Protein AF-A0A9E0EH42-F1 (afdb_monomer)

Sequence (90 aa):
MIPAEPTRVAVLFGGDSPEREVSLSSGRALCSALEVAGFLVEPLEADSPRRMLEMAGRSDADVFFIALHGSWGEDGRIQAALGLMGKVYT

pLDDT: mean 94.17, std 8.29, range [51.81, 98.62]

Nearest PDB structures (foldseek):
  5nri-assembly1_A  TM=8.843E-01  e=1.387E-07  Burkholderia pseudomallei 1106a
  1iow-assembly1_A  TM=8.725E-01  e=1.694E-07  Escherichia coli
  5bph-assembly1_D  TM=9.008E-01  e=7.364E-07  Yersinia pestis
  4egj-assembly5_A  TM=8.201E-01  e=1.482E-07  Paraburkholderia xenovorans LB400
  5bpf-assembly1_A  TM=8.881E-01  e=8.416E-07  Yersinia pestis

Secondary structure (DSSP, 8-state):
-PPPPPPEEEEEEE-SSTTHHHHHHHHHHHHHHHHHTTPEEEEEEESSHHHHHHHHHH---SEEEE---STTTSSSHHHHHHHHTT--B-

Radius of gyration: 12.93 Å; Cα contacts (8 Å, |Δi|>4): 162; chains: 1; bounding box: 29×23×41 Å

Solvent-accessible surface area (backbone atoms only — not comparable to full-atom values): 4880 Å² total; per-residue (Å²): 133,82,78,78,77,66,58,33,38,27,38,36,18,21,43,74,34,99,37,20,68,59,6,44,54,50,30,52,52,48,48,56,51,40,44,75,73,62,37,42,68,42,84,44,75,26,66,35,71,68,56,40,51,57,50,57,72,71,53,86,51,68,33,36,40,66,31,37,33,52,71,48,45,74,73,49,52,50,59,51,51,34,53,75,71,70,47,49,69,89

Structure (mmCIF, N/CA/C/O backbone):
data_AF-A0A9E0EH42-F1
#
_entry.id   AF-A0A9E0EH42-F1
#
loop_
_atom_site.group_PDB
_atom_site.id
_atom_site.type_symbol
_atom_site.label_atom_id
_atom_site.label_alt_id
_atom_site.label_comp_id
_atom_site.label_asym_id
_atom_site.label_entity_id
_atom_site.label_seq_id
_atom_site.pdbx_PDB_ins_code
_atom_site.Cartn_x
_atom_site.Cartn_y
_atom_site.Cartn_z
_atom_site.occupancy
_atom_site.B_iso_or_equiv
_atom_site.auth_seq_id
_atom_site.auth_comp_id
_atom_site.auth_asym_id
_atom_site.auth_atom_id
_atom_site.pdbx_PDB_model_num
ATOM 1 N N . MET A 1 1 ? -18.756 -1.600 28.137 1.00 51.81 1 MET A N 1
ATOM 2 C CA . MET A 1 1 ? -18.639 -1.411 26.678 1.00 51.81 1 MET A CA 1
ATOM 3 C C . MET A 1 1 ? -17.189 -1.686 26.336 1.00 51.81 1 MET A C 1
ATOM 5 O O . MET A 1 1 ? -16.337 -0.996 26.877 1.00 51.81 1 MET A O 1
ATOM 9 N N . ILE A 1 2 ? -16.900 -2.756 25.596 1.00 57.03 2 ILE A N 1
ATOM 10 C CA . ILE A 1 2 ? -15.540 -3.007 25.097 1.00 57.03 2 ILE A CA 1
ATOM 11 C C . ILE A 1 2 ? -15.330 -1.982 23.970 1.00 57.03 2 ILE A C 1
ATOM 13 O O . ILE A 1 2 ? -16.221 -1.887 23.122 1.00 57.03 2 ILE A O 1
ATOM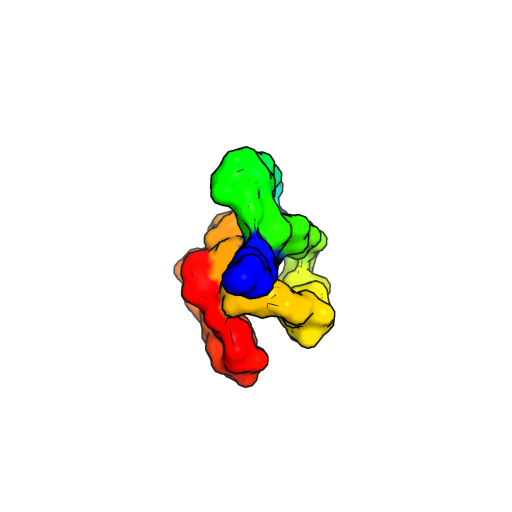 17 N N . PRO A 1 3 ? -14.271 -1.154 2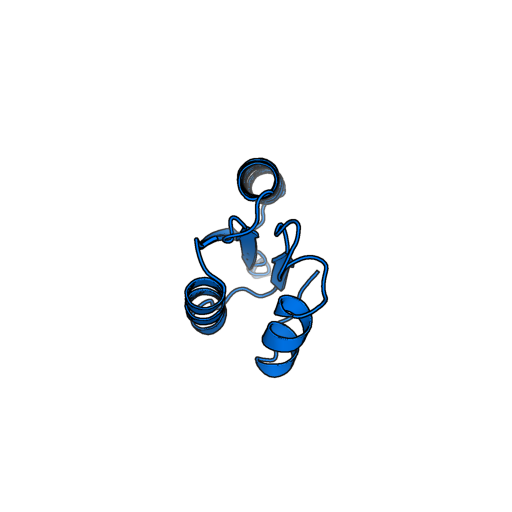3.983 1.00 58.44 3 PRO A N 1
ATOM 18 C CA . PRO A 1 3 ? -13.991 -0.275 22.852 1.00 58.44 3 PRO A CA 1
ATOM 19 C C . PRO A 1 3 ? -13.811 -1.134 21.597 1.00 58.44 3 PRO A C 1
ATOM 21 O O . PRO A 1 3 ? -13.196 -2.197 21.668 1.00 58.44 3 PRO A O 1
ATOM 24 N N . ALA A 1 4 ? -14.391 -0.704 20.474 1.00 76.06 4 ALA A N 1
ATOM 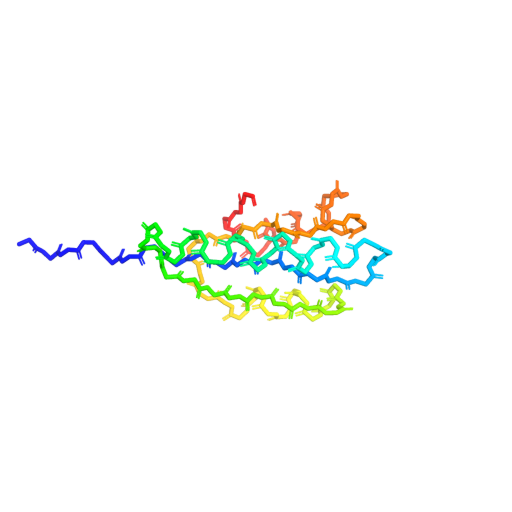25 C CA . ALA A 1 4 ? -14.153 -1.366 19.197 1.00 76.06 4 ALA A CA 1
ATOM 26 C C . ALA A 1 4 ? -12.641 -1.404 18.935 1.00 76.06 4 ALA A C 1
ATOM 28 O O . ALA A 1 4 ? -11.946 -0.428 19.233 1.00 76.06 4 ALA A O 1
ATOM 29 N N . GLU A 1 5 ? -12.135 -2.530 18.433 1.00 83.06 5 GLU A N 1
ATOM 30 C CA . GLU A 1 5 ? -10.722 -2.615 18.078 1.00 83.06 5 GLU A CA 1
ATOM 31 C C . GLU A 1 5 ? -10.398 -1.550 17.017 1.00 83.06 5 GLU A C 1
ATOM 33 O O . GLU A 1 5 ? -11.205 -1.326 16.108 1.00 83.06 5 GLU A O 1
ATOM 38 N N . PRO A 1 6 ? -9.263 -0.843 17.147 1.00 87.75 6 PRO A N 1
ATOM 39 C CA . PRO A 1 6 ? -8.880 0.174 16.180 1.00 87.75 6 PRO A CA 1
ATOM 40 C C . PRO A 1 6 ? -8.637 -0.467 14.811 1.00 87.75 6 PRO A C 1
ATOM 42 O O . PRO A 1 6 ? -7.942 -1.479 14.706 1.00 87.75 6 PRO A O 1
ATOM 45 N N . THR A 1 7 ? -9.197 0.142 13.765 1.00 95.38 7 THR A N 1
ATOM 46 C CA . THR A 1 7 ? -9.067 -0.335 12.384 1.00 95.38 7 THR A CA 1
ATOM 47 C C . THR A 1 7 ? -7.602 -0.369 11.950 1.00 95.38 7 THR A C 1
ATOM 49 O O . THR A 1 7 ? -6.862 0.604 12.139 1.00 95.38 7 THR A O 1
ATOM 52 N N . ARG A 1 8 ? -7.201 -1.489 11.345 1.00 97.81 8 ARG A N 1
ATOM 53 C CA . ARG A 1 8 ? -5.880 -1.722 10.764 1.00 97.81 8 ARG A CA 1
ATOM 54 C C . ARG A 1 8 ? -5.867 -1.326 9.296 1.00 97.81 8 ARG A C 1
ATOM 56 O O . ARG A 1 8 ? -6.600 -1.890 8.487 1.00 97.81 8 ARG A O 1
ATOM 63 N N . VAL A 1 9 ? -5.010 -0.374 8.953 1.00 98.50 9 VAL A N 1
ATOM 64 C CA . VAL A 1 9 ? -4.848 0.150 7.598 1.00 98.50 9 VAL A CA 1
ATOM 65 C C . VAL A 1 9 ? -3.471 -0.238 7.076 1.00 98.50 9 VAL A C 1
ATOM 67 O O . VAL A 1 9 ? -2.455 0.233 7.590 1.00 98.50 9 VAL A O 1
ATOM 70 N N . ALA A 1 10 ? -3.430 -1.070 6.039 1.00 98.62 10 ALA A N 1
ATOM 71 C CA . ALA A 1 10 ? -2.204 -1.334 5.299 1.00 98.62 10 ALA A CA 1
ATOM 72 C C . ALA A 1 10 ? -1.999 -0.248 4.241 1.00 98.62 10 ALA A C 1
ATOM 74 O O . ALA A 1 10 ? -2.892 -0.008 3.435 1.00 98.62 10 ALA A O 1
ATOM 75 N N . VAL A 1 11 ? -0.832 0.393 4.199 1.00 98.62 11 VAL A N 1
ATOM 76 C CA . VAL A 1 11 ? -0.508 1.402 3.176 1.00 98.62 11 VAL A CA 1
ATOM 77 C C . VAL A 1 11 ? 0.453 0.782 2.170 1.00 98.62 11 VAL A C 1
ATOM 79 O O . VAL A 1 11 ? 1.571 0.433 2.539 1.00 98.62 11 VAL A O 1
ATOM 82 N N . LEU A 1 12 ? 0.041 0.642 0.907 1.00 98.19 12 LEU A N 1
ATOM 83 C CA . LEU A 1 12 ? 0.872 0.078 -0.165 1.00 98.19 12 LEU A CA 1
ATOM 84 C C . LEU A 1 12 ? 1.612 1.198 -0.888 1.00 98.19 12 LEU A C 1
ATOM 86 O O . LEU A 1 12 ? 0.972 2.071 -1.472 1.00 98.19 12 LEU A O 1
ATOM 90 N N . PHE A 1 13 ? 2.943 1.166 -0.890 1.00 98.00 13 PHE A N 1
ATOM 91 C CA . PHE A 1 13 ? 3.750 2.210 -1.527 1.00 98.00 13 PHE A CA 1
ATOM 92 C C . PHE A 1 13 ? 5.124 1.708 -2.007 1.00 98.00 13 PHE A C 1
ATOM 94 O O . PHE A 1 13 ? 5.534 0.576 -1.742 1.00 98.00 13 PHE A O 1
ATOM 101 N N . GLY A 1 14 ? 5.838 2.551 -2.754 1.00 96.62 14 GLY A N 1
ATOM 102 C CA . GLY A 1 14 ? 7.086 2.222 -3.437 1.00 96.62 14 GLY A CA 1
ATOM 103 C C . GLY A 1 14 ? 6.852 1.841 -4.902 1.00 96.62 14 GLY A C 1
ATOM 104 O O . GLY A 1 14 ? 6.479 2.682 -5.711 1.00 96.62 14 GLY A O 1
ATOM 105 N N . GLY A 1 15 ? 7.112 0.582 -5.251 1.00 93.25 15 GLY A N 1
ATOM 106 C CA . GLY A 1 15 ? 7.043 0.061 -6.619 1.00 93.25 15 GLY A CA 1
ATOM 107 C C . GLY A 1 15 ? 8.349 0.188 -7.414 1.00 93.25 15 GLY A C 1
ATOM 108 O O . GLY A 1 15 ? 9.372 0.640 -6.899 1.00 93.25 15 GLY A O 1
ATOM 109 N N . ASP A 1 16 ? 8.304 -0.244 -8.672 1.00 93.31 16 ASP A N 1
ATOM 110 C CA . ASP A 1 16 ? 9.405 -0.246 -9.648 1.00 93.31 16 ASP A CA 1
ATOM 111 C C . ASP A 1 16 ? 9.208 0.778 -10.782 1.00 93.31 16 ASP A C 1
ATOM 113 O O . ASP A 1 16 ? 9.934 0.765 -11.778 1.00 93.31 16 ASP A O 1
ATOM 117 N N . SER A 1 17 ? 8.228 1.675 -10.646 1.00 92.38 17 SER A N 1
ATOM 118 C CA . SER A 1 17 ? 7.949 2.718 -11.633 1.00 92.38 17 SER A CA 1
ATOM 119 C C . SER A 1 17 ? 8.955 3.881 -11.535 1.00 92.38 17 SER A C 1
ATOM 121 O O . SER A 1 17 ? 9.567 4.097 -10.483 1.00 92.38 17 SER A O 1
ATOM 123 N N . PRO A 1 18 ? 9.098 4.704 -12.595 1.00 94.81 18 PRO A N 1
ATOM 124 C CA . PRO A 1 18 ? 9.851 5.963 -12.527 1.00 94.81 18 PRO A CA 1
ATOM 125 C C . PRO A 1 18 ? 9.342 6.944 -11.457 1.00 94.81 18 PRO A C 1
ATOM 127 O O . PRO A 1 18 ? 10.055 7.872 -11.085 1.00 94.81 18 PRO A O 1
ATOM 130 N N . GLU A 1 19 ? 8.124 6.738 -10.952 1.00 94.81 19 GLU A N 1
ATOM 131 C CA . GLU A 1 19 ? 7.465 7.571 -9.944 1.00 94.81 19 GLU A CA 1
ATOM 132 C C . GLU A 1 19 ? 7.646 7.031 -8.516 1.00 94.81 19 GLU A C 1
ATOM 134 O O . GLU A 1 19 ? 7.020 7.526 -7.576 1.00 94.81 19 GLU A O 1
ATOM 139 N N . ARG A 1 20 ? 8.534 6.043 -8.320 1.00 95.31 20 ARG A N 1
ATOM 140 C CA . ARG A 1 20 ? 8.818 5.425 -7.016 1.00 95.31 20 ARG A CA 1
ATOM 141 C C . ARG A 1 20 ? 9.030 6.449 -5.903 1.00 95.31 20 ARG A C 1
ATOM 143 O O . ARG A 1 20 ? 8.458 6.293 -4.831 1.00 95.31 20 ARG A O 1
ATOM 150 N N . GLU A 1 21 ? 9.822 7.495 -6.133 1.00 97.25 21 GLU A N 1
ATOM 151 C CA . GLU A 1 21 ? 10.098 8.511 -5.103 1.00 97.25 21 GLU A CA 1
ATOM 152 C C . GLU A 1 21 ? 8.839 9.277 -4.675 1.00 97.25 21 GLU A C 1
ATOM 154 O O . GLU A 1 21 ? 8.670 9.588 -3.495 1.00 97.25 21 GLU A O 1
ATOM 159 N N . VAL A 1 22 ? 7.913 9.516 -5.609 1.00 96.56 22 VAL A N 1
ATOM 160 C CA . VAL A 1 22 ? 6.616 10.134 -5.308 1.00 96.56 22 VAL A CA 1
ATOM 161 C C . VAL A 1 22 ? 5.785 9.193 -4.436 1.00 96.56 22 VAL A C 1
ATOM 163 O O . VAL A 1 22 ? 5.263 9.627 -3.413 1.00 96.56 22 VAL A O 1
ATOM 166 N N . SER A 1 23 ? 5.749 7.898 -4.766 1.00 97.06 23 SER A N 1
ATOM 167 C CA . SER A 1 23 ? 5.088 6.868 -3.949 1.00 97.06 23 SER A CA 1
ATOM 168 C C . SER A 1 23 ? 5.703 6.695 -2.565 1.00 97.06 23 SER A C 1
ATOM 170 O O . SER A 1 23 ? 4.979 6.587 -1.577 1.00 97.06 23 SER A O 1
ATOM 172 N N . LEU A 1 24 ? 7.030 6.736 -2.445 1.00 98.06 24 LEU A N 1
ATOM 173 C CA . LEU A 1 24 ? 7.702 6.710 -1.147 1.00 98.06 24 LEU A CA 1
ATOM 174 C C . LEU A 1 24 ? 7.334 7.929 -0.300 1.00 98.06 24 LEU A C 1
ATOM 176 O O . LEU A 1 24 ? 7.072 7.790 0.895 1.00 98.06 24 LEU A O 1
ATOM 180 N N . SER A 1 25 ? 7.305 9.115 -0.907 1.00 98.31 25 SER A N 1
ATOM 181 C CA . SER A 1 25 ? 6.945 10.348 -0.212 1.00 98.31 25 SER A CA 1
ATOM 182 C C . SER A 1 25 ? 5.486 10.336 0.255 1.00 98.31 25 SER A C 1
ATOM 184 O O . SER A 1 25 ? 5.226 10.548 1.444 1.00 98.31 25 SER A O 1
ATOM 186 N N . SER A 1 26 ? 4.540 10.027 -0.639 1.00 97.56 26 SER A N 1
ATOM 187 C CA . SER A 1 26 ? 3.108 10.014 -0.322 1.00 97.56 26 SER A CA 1
ATOM 188 C C . SER A 1 26 ? 2.742 8.892 0.649 1.00 97.56 26 SER A C 1
ATOM 190 O O . SER A 1 26 ? 2.024 9.140 1.617 1.00 97.56 26 SER A O 1
ATOM 192 N N . GLY A 1 27 ? 3.299 7.691 0.472 1.00 98.12 27 GLY A N 1
ATOM 193 C CA . GLY A 1 27 ? 3.081 6.556 1.366 1.00 98.12 27 GLY A CA 1
ATOM 194 C C . GLY A 1 27 ? 3.538 6.830 2.798 1.00 98.12 27 GLY A C 1
ATOM 195 O O . GLY A 1 27 ? 2.787 6.579 3.741 1.00 98.12 27 GLY A O 1
ATOM 196 N N . ARG A 1 28 ? 4.728 7.422 2.988 1.00 98.56 28 ARG A N 1
ATOM 197 C CA . ARG A 1 28 ? 5.214 7.804 4.328 1.00 98.56 28 ARG A CA 1
ATOM 198 C C . ARG A 1 28 ? 4.333 8.879 4.965 1.00 98.56 28 ARG A C 1
ATOM 200 O O . ARG A 1 28 ? 3.999 8.762 6.142 1.00 98.56 28 ARG A O 1
ATOM 207 N N . ALA A 1 29 ? 3.930 9.892 4.195 1.00 98.56 29 ALA A N 1
ATOM 208 C CA . ALA A 1 29 ? 3.042 10.946 4.683 1.00 98.56 29 ALA A CA 1
ATOM 209 C C . ALA A 1 29 ? 1.671 10.392 5.111 1.00 98.56 29 ALA A C 1
ATOM 211 O O . ALA A 1 29 ? 1.160 10.768 6.167 1.00 98.56 29 ALA A O 1
ATOM 212 N N . LEU A 1 30 ? 1.109 9.459 4.335 1.00 98.25 30 LEU A N 1
ATOM 213 C CA . LEU A 1 30 ? -0.135 8.765 4.668 1.00 98.25 30 LEU A CA 1
ATOM 214 C C . LEU A 1 30 ? -0.002 7.924 5.935 1.00 98.25 30 LEU A C 1
ATOM 216 O O . LEU A 1 30 ? -0.878 8.014 6.792 1.00 98.25 30 LEU A O 1
ATOM 220 N N . CYS A 1 31 ? 1.091 7.168 6.092 1.00 98.62 31 CYS A N 1
ATOM 221 C CA . CYS A 1 31 ? 1.328 6.391 7.311 1.00 98.62 31 CYS A CA 1
ATOM 222 C C . CYS A 1 31 ? 1.272 7.288 8.553 1.00 98.62 31 CYS A C 1
ATOM 224 O O . CYS A 1 31 ? 0.480 7.038 9.457 1.00 98.62 31 CYS A O 1
ATOM 226 N N . SER A 1 32 ? 2.035 8.386 8.559 1.00 98.44 32 SER A N 1
ATOM 227 C CA . SER A 1 32 ? 2.048 9.318 9.690 1.00 98.44 32 SER A CA 1
ATOM 228 C C . SER A 1 32 ? 0.686 9.973 9.936 1.00 98.44 32 SER A C 1
ATOM 230 O O . SER A 1 32 ? 0.275 10.126 11.084 1.00 98.44 32 SER A O 1
ATOM 232 N N . ALA A 1 33 ? -0.041 10.352 8.881 1.00 98.44 33 ALA A N 1
ATOM 233 C CA . ALA A 1 33 ? -1.364 10.956 9.024 1.00 98.44 33 ALA A CA 1
ATOM 234 C C . ALA A 1 33 ? -2.394 9.976 9.615 1.00 98.44 33 ALA A C 1
ATOM 236 O O . ALA A 1 33 ? -3.191 10.365 10.469 1.00 98.44 33 ALA A O 1
ATOM 237 N N . LEU A 1 34 ? -2.361 8.709 9.192 1.00 97.81 34 LEU A N 1
ATOM 238 C CA . LEU A 1 34 ? -3.243 7.655 9.693 1.00 97.81 34 LEU A CA 1
ATOM 239 C C . LEU A 1 34 ? -2.930 7.291 11.152 1.00 97.81 34 LEU A C 1
ATOM 241 O O . LEU A 1 34 ? -3.853 7.147 11.952 1.00 97.81 34 LEU A O 1
ATOM 245 N N . GLU A 1 35 ? -1.649 7.221 11.524 1.00 97.62 35 GLU A N 1
ATOM 246 C CA . GLU A 1 35 ? -1.230 7.021 12.918 1.00 97.62 35 GLU A CA 1
ATOM 247 C C . GLU A 1 35 ? -1.745 8.153 13.820 1.00 97.62 35 GLU A C 1
ATOM 249 O O . GLU A 1 35 ? -2.336 7.896 14.869 1.00 97.62 35 GLU A O 1
ATOM 254 N N . VAL A 1 36 ? -1.595 9.414 13.392 1.00 97.94 36 VAL A N 1
ATOM 255 C CA . VAL A 1 36 ? -2.109 10.589 14.125 1.00 97.94 36 VAL A CA 1
ATOM 256 C C . VAL A 1 36 ? -3.636 10.567 14.238 1.00 97.94 36 VAL A C 1
ATOM 258 O O . VAL A 1 36 ? -4.184 10.994 15.254 1.00 97.94 36 VAL A O 1
ATOM 261 N N . ALA A 1 37 ? -4.329 10.047 13.224 1.00 96.44 37 ALA A N 1
ATOM 262 C CA . ALA A 1 37 ? -5.778 9.875 13.237 1.00 96.44 37 ALA A CA 1
ATOM 263 C C . ALA A 1 37 ? -6.258 8.700 14.118 1.00 96.44 37 ALA A C 1
ATOM 265 O O . ALA A 1 37 ? -7.463 8.544 14.309 1.00 96.44 37 ALA A O 1
ATOM 266 N N . GLY A 1 38 ? -5.343 7.905 14.688 1.00 96.19 38 GLY A N 1
ATOM 267 C CA . GLY A 1 38 ? -5.653 6.826 15.630 1.00 96.19 38 GLY A CA 1
ATOM 268 C C . GLY A 1 38 ? -5.868 5.449 14.996 1.00 96.19 38 GLY A C 1
ATOM 269 O O . GLY A 1 38 ? -6.377 4.551 15.668 1.00 96.19 38 GLY A O 1
ATOM 270 N N . PHE A 1 39 ? -5.492 5.266 13.728 1.00 97.31 39 PHE A N 1
ATOM 271 C CA . PHE A 1 39 ? -5.506 3.956 13.074 1.00 97.31 39 PHE A CA 1
ATOM 272 C C . PHE A 1 39 ? -4.281 3.121 13.464 1.00 97.31 39 PHE A C 1
ATOM 274 O O . PHE A 1 39 ? -3.212 3.654 13.764 1.00 97.31 39 PHE A O 1
ATOM 281 N N . LEU A 1 40 ? -4.415 1.793 13.406 1.00 97.75 40 LEU A N 1
ATOM 282 C CA . LEU A 1 40 ? -3.259 0.900 13.417 1.00 97.75 40 LEU A CA 1
ATOM 283 C C . LEU A 1 40 ? -2.701 0.824 11.997 1.00 97.75 40 LEU A C 1
ATOM 285 O O . LEU A 1 40 ? -3.386 0.352 11.096 1.00 97.75 40 LEU A O 1
ATOM 289 N N . VAL A 1 41 ? -1.474 1.286 11.780 1.00 98.38 41 VAL A N 1
ATOM 290 C CA . VAL A 1 41 ? -0.907 1.386 10.431 1.00 98.38 41 VAL A CA 1
ATOM 291 C C . VAL A 1 41 ? 0.097 0.269 10.172 1.00 98.38 41 VAL A C 1
ATOM 293 O O . VAL A 1 41 ? 1.007 0.036 10.966 1.00 98.38 41 VAL A O 1
ATOM 296 N N . GLU A 1 42 ? -0.056 -0.405 9.035 1.00 98.50 42 GLU A N 1
ATOM 297 C CA . GLU A 1 42 ? 0.896 -1.384 8.514 1.00 98.50 42 GLU A CA 1
ATOM 298 C C . GLU A 1 42 ? 1.533 -0.846 7.217 1.00 98.50 42 GLU A C 1
ATOM 300 O O . GLU A 1 42 ? 0.903 -0.858 6.157 1.00 98.50 42 GLU A O 1
ATOM 305 N N . PRO A 1 43 ? 2.780 -0.347 7.253 1.00 98.44 43 PRO A N 1
ATOM 306 C CA . PRO A 1 43 ? 3.453 0.123 6.050 1.00 98.44 43 PRO A CA 1
ATOM 307 C C . PRO A 1 43 ? 3.906 -1.060 5.183 1.00 98.44 43 PRO A C 1
ATOM 309 O O . PRO A 1 43 ? 4.785 -1.832 5.568 1.00 98.44 43 PRO A O 1
ATOM 312 N N . LEU A 1 44 ? 3.355 -1.167 3.974 1.00 98.25 44 LEU A N 1
ATOM 313 C CA . LEU A 1 44 ? 3.731 -2.157 2.969 1.00 98.25 44 LEU A CA 1
ATOM 314 C C . LEU A 1 44 ? 4.557 -1.499 1.853 1.00 98.25 44 LEU A C 1
ATOM 316 O O . LEU A 1 44 ? 4.065 -1.216 0.760 1.00 98.25 44 LEU A O 1
ATOM 320 N N . GLU A 1 45 ? 5.838 -1.256 2.140 1.00 97.75 45 GLU A N 1
ATOM 321 C CA . GLU A 1 45 ? 6.806 -0.772 1.148 1.00 97.75 45 GLU A CA 1
ATOM 322 C C . GLU A 1 45 ? 7.350 -1.942 0.315 1.00 97.75 45 GLU A C 1
ATOM 324 O O . GLU A 1 45 ? 7.974 -2.863 0.851 1.00 97.75 45 GLU A O 1
ATOM 329 N N . ALA A 1 46 ? 7.177 -1.893 -1.006 1.00 95.19 46 ALA A N 1
ATOM 330 C CA . ALA A 1 46 ? 7.758 -2.880 -1.913 1.00 95.19 46 ALA A CA 1
ATOM 331 C C . ALA A 1 46 ? 8.530 -2.224 -3.064 1.00 95.19 46 ALA A C 1
ATOM 333 O O . ALA A 1 46 ? 8.374 -1.046 -3.375 1.00 95.19 46 ALA A O 1
ATOM 334 N N . ASP A 1 47 ? 9.391 -3.003 -3.704 1.00 93.56 47 ASP A N 1
ATOM 335 C CA . ASP A 1 47 ? 10.214 -2.637 -4.863 1.00 93.56 47 ASP A CA 1
ATOM 336 C C . ASP A 1 47 ? 9.789 -3.369 -6.138 1.00 93.56 47 ASP A C 1
ATOM 338 O O . ASP A 1 47 ? 10.394 -3.185 -7.185 1.00 93.56 47 ASP A O 1
ATOM 342 N N . SER A 1 48 ? 8.770 -4.225 -6.052 1.00 93.12 48 SER A N 1
ATOM 343 C CA . SER A 1 48 ? 8.261 -4.992 -7.180 1.00 93.12 48 SER A CA 1
ATOM 344 C C . SER A 1 48 ? 6.805 -5.419 -6.958 1.00 93.12 48 SER A C 1
ATOM 346 O O . SER A 1 48 ? 6.386 -5.627 -5.811 1.00 93.12 48 SER A O 1
ATOM 348 N N . PRO A 1 49 ? 6.035 -5.642 -8.037 1.00 90.38 49 PRO A N 1
ATOM 349 C CA . PRO A 1 49 ? 4.644 -6.092 -7.954 1.00 90.38 49 PRO A CA 1
ATOM 350 C C . PRO A 1 49 ? 4.498 -7.425 -7.225 1.00 90.38 49 PRO A C 1
ATOM 352 O O . PRO A 1 49 ? 3.611 -7.599 -6.397 1.00 90.38 49 PRO A O 1
ATOM 355 N N . ARG A 1 50 ? 5.407 -8.371 -7.489 1.00 93.75 50 ARG A N 1
ATOM 356 C CA . ARG A 1 50 ? 5.384 -9.685 -6.841 1.00 93.75 50 ARG A CA 1
ATOM 357 C C . ARG A 1 50 ? 5.525 -9.558 -5.325 1.00 93.75 50 ARG A C 1
ATOM 359 O O . ARG A 1 50 ? 4.737 -10.147 -4.593 1.00 93.75 50 ARG A O 1
ATOM 366 N N . ARG A 1 51 ? 6.508 -8.780 -4.863 1.00 95.62 51 ARG A N 1
ATOM 367 C CA . ARG A 1 51 ? 6.732 -8.553 -3.432 1.00 95.62 51 ARG A CA 1
ATOM 368 C C . ARG A 1 51 ? 5.538 -7.851 -2.790 1.00 95.62 51 ARG A C 1
ATOM 370 O O . ARG A 1 51 ? 5.136 -8.242 -1.700 1.00 95.62 51 ARG A O 1
ATOM 377 N N . MET A 1 52 ? 4.940 -6.886 -3.490 1.00 95.50 52 MET A N 1
ATOM 378 C CA . MET A 1 52 ? 3.733 -6.202 -3.027 1.00 95.50 52 MET A CA 1
ATOM 379 C C . MET A 1 52 ? 2.578 -7.183 -2.791 1.00 95.50 52 MET A C 1
ATOM 381 O O . MET A 1 52 ? 1.968 -7.175 -1.726 1.00 95.50 52 MET A O 1
ATOM 385 N N . LEU A 1 53 ? 2.317 -8.078 -3.748 1.00 95.75 53 LEU A N 1
ATOM 386 C CA . LEU A 1 53 ? 1.262 -9.088 -3.624 1.00 95.75 53 LEU A CA 1
ATOM 387 C C . LEU A 1 53 ? 1.540 -10.100 -2.509 1.00 95.75 53 LEU A C 1
ATOM 389 O O . LEU A 1 53 ? 0.622 -10.488 -1.791 1.00 95.75 53 LEU A O 1
ATOM 393 N N . GLU A 1 54 ? 2.795 -10.516 -2.334 1.00 97.56 54 GLU A N 1
ATOM 394 C CA . GLU A 1 54 ? 3.179 -11.409 -1.235 1.00 97.56 54 GLU A CA 1
ATOM 395 C C . GLU A 1 54 ? 2.973 -10.759 0.139 1.00 97.56 54 GLU A C 1
ATOM 397 O O . GLU A 1 54 ? 2.522 -11.426 1.070 1.00 97.56 54 GLU A O 1
ATOM 402 N N . MET A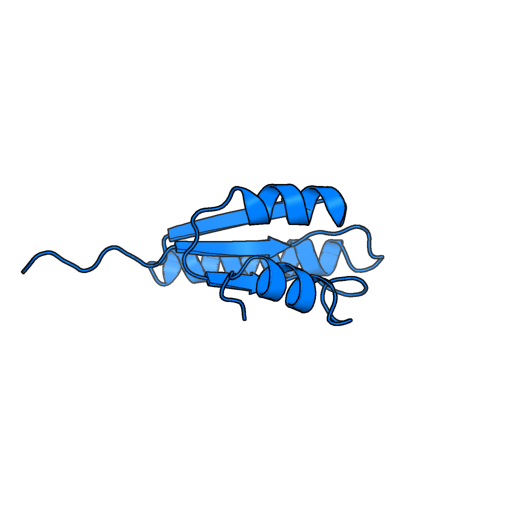 1 55 ? 3.288 -9.469 0.271 1.00 97.81 55 MET A N 1
ATOM 403 C CA . MET A 1 55 ? 3.061 -8.704 1.497 1.00 97.81 55 MET A CA 1
ATOM 404 C C . MET A 1 55 ? 1.564 -8.511 1.759 1.00 97.81 55 MET A C 1
ATOM 406 O O . MET A 1 55 ? 1.087 -8.855 2.838 1.00 97.81 55 MET A O 1
ATOM 410 N N . ALA A 1 56 ? 0.802 -8.068 0.754 1.00 97.19 56 ALA A N 1
ATOM 411 C CA . ALA A 1 56 ? -0.639 -7.863 0.883 1.00 97.19 56 ALA A CA 1
ATOM 412 C C . ALA A 1 56 ? -1.403 -9.161 1.200 1.00 97.19 56 ALA A C 1
ATOM 414 O O . ALA A 1 56 ? -2.337 -9.159 2.000 1.00 97.19 56 ALA A O 1
ATOM 415 N N . GLY A 1 57 ? -0.975 -10.290 0.629 1.00 97.44 57 GLY A N 1
ATOM 416 C CA . GLY A 1 57 ? -1.568 -11.599 0.904 1.00 97.44 57 GLY A CA 1
ATOM 417 C C . GLY A 1 57 ? -1.324 -12.116 2.327 1.00 97.44 57 GLY A C 1
ATOM 418 O O . GLY A 1 57 ? -2.102 -12.937 2.806 1.00 97.44 57 GLY A O 1
ATOM 419 N N . ARG A 1 58 ? -0.267 -11.647 3.005 1.00 97.69 58 ARG A N 1
ATOM 420 C CA . ARG A 1 58 ? 0.068 -12.013 4.396 1.00 97.69 58 ARG A CA 1
ATOM 421 C C . ARG A 1 58 ? -0.480 -11.039 5.438 1.00 97.69 58 ARG A C 1
ATOM 423 O O . ARG A 1 58 ? -0.462 -11.373 6.615 1.00 97.69 58 ARG A O 1
ATOM 430 N N . SER A 1 59 ? -0.904 -9.851 5.016 1.00 97.81 59 SER A N 1
ATOM 431 C CA . SER A 1 59 ? -1.429 -8.820 5.908 1.00 97.81 59 SER A CA 1
ATOM 432 C C . SER A 1 59 ? -2.865 -9.140 6.327 1.00 97.81 59 SER A C 1
ATOM 434 O O . SER A 1 59 ? -3.719 -9.459 5.492 1.00 97.81 59 SER A O 1
ATOM 436 N N . ASP A 1 60 ? -3.131 -8.996 7.623 1.00 96.00 60 ASP A N 1
ATOM 437 C CA . ASP A 1 60 ? -4.461 -9.088 8.234 1.00 96.00 60 ASP A CA 1
ATOM 438 C C . ASP A 1 60 ? -5.108 -7.698 8.406 1.00 96.00 60 ASP A C 1
ATOM 440 O O . ASP A 1 60 ? -5.954 -7.506 9.277 1.00 96.00 60 ASP A O 1
ATOM 444 N N . ALA A 1 61 ? -4.690 -6.700 7.618 1.00 98.00 61 ALA A N 1
ATOM 445 C CA . ALA A 1 61 ? -5.302 -5.376 7.643 1.00 98.00 61 ALA A CA 1
ATOM 446 C C . ALA A 1 61 ? -6.771 -5.415 7.195 1.00 98.00 61 ALA A C 1
ATOM 448 O O . ALA A 1 61 ? -7.147 -6.158 6.283 1.00 98.00 61 ALA A O 1
ATOM 449 N N . ASP A 1 62 ? -7.584 -4.556 7.810 1.00 98.06 62 ASP A N 1
ATOM 450 C CA . ASP A 1 62 ? -9.009 -4.423 7.504 1.00 98.06 62 ASP A CA 1
ATOM 451 C C . ASP A 1 62 ? -9.226 -3.728 6.154 1.00 98.06 62 ASP A C 1
ATOM 453 O O . ASP A 1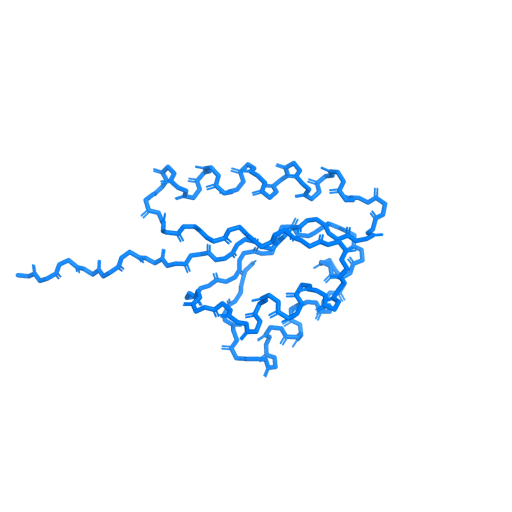 62 ? -10.177 -4.026 5.430 1.00 98.06 62 ASP A O 1
ATOM 457 N N . VAL A 1 63 ? -8.338 -2.787 5.813 1.00 98.25 63 VAL A N 1
ATOM 458 C CA . VAL A 1 63 ? -8.382 -2.018 4.567 1.00 98.25 63 VAL A CA 1
ATOM 459 C C . VAL A 1 63 ? -6.978 -1.687 4.062 1.00 98.25 63 VAL A C 1
A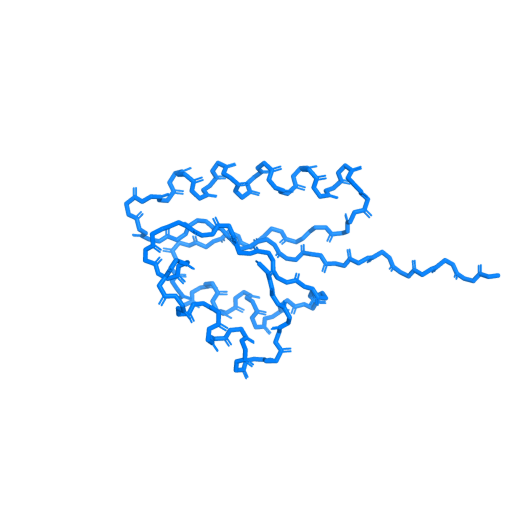TOM 461 O O . VAL A 1 63 ? -6.052 -1.439 4.834 1.00 98.25 63 VAL A O 1
ATOM 464 N N . PHE A 1 64 ? -6.840 -1.673 2.742 1.00 98.50 64 PHE A N 1
ATOM 465 C CA . PHE A 1 64 ? -5.608 -1.415 2.010 1.00 98.50 64 PHE A CA 1
ATOM 466 C C . PHE A 1 64 ? -5.687 -0.043 1.329 1.00 98.50 64 PHE A C 1
ATOM 468 O O . PHE A 1 64 ? -6.495 0.153 0.427 1.00 98.50 64 PHE A O 1
ATOM 475 N N . PHE A 1 65 ? -4.858 0.907 1.749 1.00 98.25 65 PHE A N 1
ATOM 476 C CA . PHE A 1 65 ? -4.749 2.235 1.149 1.00 98.25 65 PHE A CA 1
ATOM 477 C C . PHE A 1 65 ? -3.650 2.234 0.082 1.00 98.25 65 PHE A C 1
ATOM 479 O O . PHE A 1 65 ? -2.469 2.050 0.394 1.00 98.25 65 PHE A O 1
ATOM 486 N N . ILE A 1 66 ? -4.015 2.446 -1.181 1.00 97.38 66 ILE A N 1
ATOM 487 C CA . ILE A 1 66 ? -3.087 2.377 -2.314 1.00 97.38 66 ILE A CA 1
ATOM 488 C C . ILE A 1 66 ? -2.415 3.741 -2.519 1.00 97.38 66 ILE A C 1
ATOM 490 O O . ILE A 1 66 ? -3.013 4.676 -3.039 1.00 97.38 66 ILE A O 1
ATOM 494 N N . ALA A 1 67 ? -1.137 3.845 -2.156 1.00 97.12 67 ALA A N 1
ATOM 495 C CA . ALA A 1 67 ? -0.290 5.023 -2.370 1.00 97.12 67 ALA A CA 1
ATOM 496 C C . ALA A 1 67 ? 0.793 4.772 -3.441 1.00 97.12 67 ALA A C 1
ATOM 498 O O . ALA A 1 67 ? 1.893 5.325 -3.392 1.00 97.12 67 ALA A O 1
ATOM 499 N N . LEU A 1 68 ? 0.501 3.890 -4.399 1.00 95.62 68 LEU A N 1
ATOM 500 C CA . LEU A 1 68 ? 1.359 3.577 -5.543 1.00 95.62 68 LEU A CA 1
ATOM 501 C C . LEU A 1 68 ? 1.145 4.593 -6.671 1.00 95.62 68 LEU A C 1
ATOM 503 O O . LEU A 1 68 ? 0.004 4.903 -6.995 1.00 95.62 68 LEU A O 1
ATOM 507 N N . HIS A 1 69 ? 2.236 5.044 -7.296 1.00 93.69 69 HIS A N 1
ATOM 508 C CA . HIS A 1 69 ? 2.205 5.962 -8.442 1.00 93.69 69 HIS A CA 1
ATOM 509 C C . HIS A 1 69 ? 2.786 5.323 -9.704 1.00 93.69 69 HIS A C 1
ATOM 511 O O . HIS A 1 69 ? 3.752 4.548 -9.649 1.00 93.69 69 HIS A O 1
ATOM 517 N N . GLY A 1 70 ? 2.193 5.665 -10.846 1.00 87.69 70 GLY A N 1
ATOM 518 C CA . GLY A 1 70 ? 2.5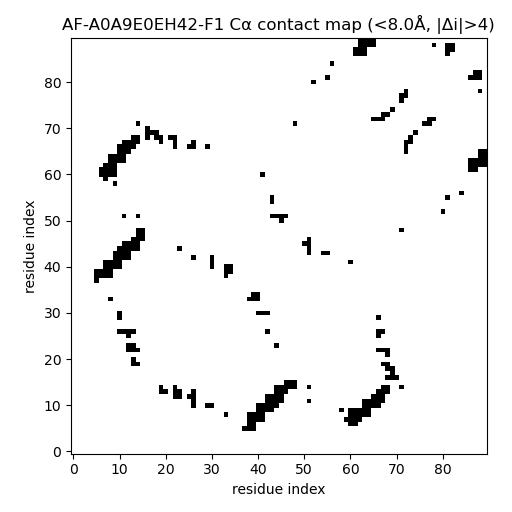09 5.089 -12.144 1.00 87.69 70 GLY A CA 1
ATOM 519 C C . GLY A 1 70 ? 1.987 3.659 -12.313 1.00 87.69 70 GLY A C 1
ATOM 520 O O . GLY A 1 70 ? 0.938 3.273 -11.781 1.00 87.69 70 GLY A O 1
ATOM 521 N N . SER A 1 71 ? 2.728 2.856 -13.083 1.00 81.81 71 SER A N 1
ATOM 522 C CA . SER A 1 71 ? 2.398 1.452 -13.360 1.00 81.81 71 SER A CA 1
ATOM 523 C C . SER A 1 71 ? 2.049 0.688 -12.080 1.00 81.81 71 SER A C 1
ATOM 525 O O . SER A 1 71 ? 2.691 0.879 -11.048 1.00 81.81 71 SER A O 1
ATOM 527 N N . TRP A 1 72 ? 1.073 -0.218 -12.167 1.00 83.06 72 TRP A N 1
ATOM 528 C CA . TRP A 1 72 ? 0.534 -1.050 -11.079 1.00 83.06 72 TRP A CA 1
ATOM 529 C C . TRP A 1 72 ? -0.396 -0.357 -10.086 1.00 83.06 72 TRP A C 1
ATOM 531 O O . TRP A 1 72 ? -1.325 -1.010 -9.613 1.00 83.06 72 TRP A O 1
ATOM 541 N N . GLY A 1 73 ? -0.151 0.914 -9.760 1.00 84.62 73 GLY A N 1
ATOM 542 C CA . GLY A 1 73 ? -0.992 1.693 -8.850 1.00 84.62 73 GLY A CA 1
ATOM 543 C C . GLY A 1 73 ? -2.189 2.316 -9.556 1.00 84.62 73 GLY A C 1
ATOM 544 O O . GLY A 1 73 ? -3.329 2.141 -9.137 1.00 84.62 73 GLY A O 1
ATOM 545 N N . GLU A 1 74 ? -1.936 3.006 -10.664 1.00 89.31 74 GLU A N 1
ATOM 546 C CA . GLU A 1 74 ? -2.938 3.841 -11.343 1.00 89.31 74 GLU A CA 1
ATOM 547 C C . GLU A 1 74 ? -3.603 3.129 -12.536 1.00 89.31 74 GLU A C 1
ATOM 549 O O . GLU A 1 74 ? -4.602 3.597 -13.076 1.00 89.31 74 GLU A O 1
ATOM 554 N N . ASP A 1 75 ? -3.078 1.965 -12.934 1.00 90.06 75 ASP A N 1
ATOM 555 C CA . ASP A 1 75 ? -3.529 1.192 -14.100 1.00 90.06 75 ASP A CA 1
ATOM 556 C C . ASP A 1 75 ? -4.531 0.067 -13.773 1.00 90.06 75 ASP A C 1
ATOM 558 O O . ASP A 1 75 ? -4.910 -0.708 -14.654 1.00 90.06 75 ASP A O 1
ATOM 562 N N . GLY A 1 76 ? -4.970 -0.037 -12.514 1.00 91.25 76 GLY A N 1
ATOM 563 C CA . GLY A 1 76 ? -5.988 -0.995 -12.077 1.00 91.25 76 GLY A CA 1
ATOM 564 C C . GLY A 1 76 ? -5.457 -2.373 -11.664 1.00 91.25 76 GLY A C 1
ATOM 565 O O . GLY A 1 76 ? -6.234 -3.201 -11.178 1.00 91.25 76 GLY A O 1
ATOM 566 N N . ARG A 1 77 ? -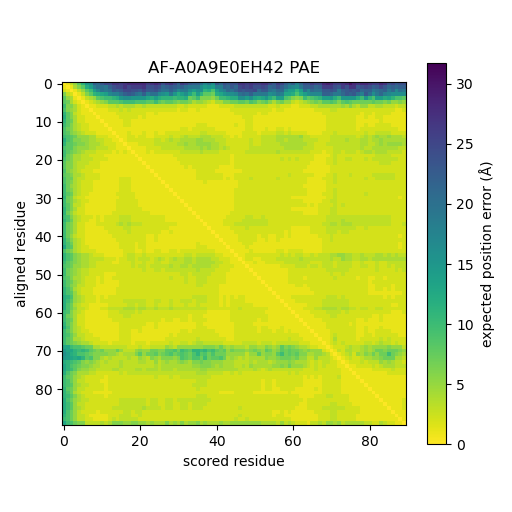4.163 -2.672 -11.850 1.00 93.00 77 ARG A N 1
ATOM 567 C CA . ARG A 1 77 ? -3.636 -4.025 -11.594 1.00 93.00 77 ARG A CA 1
ATOM 568 C C . ARG A 1 77 ? -3.646 -4.397 -10.116 1.00 93.00 77 ARG A C 1
ATOM 570 O O . ARG A 1 77 ? -4.053 -5.515 -9.791 1.00 93.00 77 ARG A O 1
ATOM 577 N N . ILE A 1 78 ? -3.212 -3.503 -9.223 1.00 95.12 78 ILE A N 1
ATOM 578 C CA . ILE A 1 78 ? -3.213 -3.797 -7.782 1.00 95.12 78 ILE A CA 1
ATOM 579 C C . ILE A 1 78 ? -4.641 -3.894 -7.238 1.00 95.12 78 ILE A C 1
ATOM 581 O O . ILE A 1 78 ? -4.930 -4.784 -6.444 1.00 95.12 78 ILE A O 1
ATOM 585 N N . GLN A 1 79 ? -5.555 -3.061 -7.738 1.00 96.44 79 GLN A N 1
ATOM 586 C CA . GLN A 1 79 ? -6.978 -3.083 -7.399 1.00 96.44 79 GLN A CA 1
ATOM 587 C C . GLN A 1 79 ? -7.600 -4.432 -7.770 1.00 96.44 79 GLN A C 1
ATOM 589 O O . GLN A 1 79 ? -8.257 -5.067 -6.946 1.00 96.44 79 GLN A O 1
ATOM 594 N N . ALA A 1 80 ? -7.342 -4.911 -8.992 1.00 96.75 80 ALA A N 1
ATOM 595 C CA . ALA A 1 80 ? -7.818 -6.215 -9.440 1.00 96.75 80 ALA A CA 1
ATOM 596 C C . ALA A 1 80 ? -7.255 -7.354 -8.576 1.00 96.75 80 ALA A C 1
ATOM 598 O O . ALA A 1 80 ? -7.992 -8.263 -8.196 1.00 96.75 80 ALA A O 1
ATOM 599 N N . ALA A 1 81 ? -5.967 -7.301 -8.230 1.00 96.38 81 ALA A N 1
ATOM 600 C CA . ALA A 1 81 ? -5.339 -8.325 -7.405 1.00 96.38 81 ALA A CA 1
ATOM 601 C C . ALA A 1 81 ? -5.892 -8.348 -5.969 1.00 96.38 81 ALA A C 1
ATOM 603 O O . ALA A 1 81 ? -6.246 -9.418 -5.479 1.00 96.38 81 ALA A O 1
ATOM 604 N N . LEU A 1 82 ? -6.029 -7.187 -5.320 1.00 97.44 82 LEU A N 1
ATOM 605 C CA . LEU A 1 82 ? -6.637 -7.073 -3.989 1.00 97.44 82 LEU A CA 1
ATOM 606 C C . LEU A 1 82 ? -8.096 -7.545 -4.002 1.00 97.44 82 LEU A C 1
ATOM 608 O O . LEU A 1 82 ? -8.498 -8.306 -3.122 1.00 97.44 82 LEU A O 1
ATOM 612 N N . GLY A 1 83 ? -8.854 -7.189 -5.044 1.00 97.62 83 GLY A N 1
ATOM 613 C CA . GLY A 1 83 ? -10.223 -7.664 -5.242 1.00 97.62 83 GLY A CA 1
ATOM 614 C C . GLY A 1 83 ? -10.314 -9.189 -5.357 1.00 97.62 83 GLY A C 1
ATOM 615 O O . GLY A 1 83 ? -11.154 -9.805 -4.704 1.00 97.62 83 GLY A O 1
ATOM 616 N N . LEU A 1 84 ? -9.410 -9.823 -6.112 1.00 97.62 84 LEU A N 1
ATOM 617 C CA . LEU A 1 84 ? -9.328 -11.287 -6.205 1.00 97.62 84 LEU A CA 1
ATOM 618 C C . LEU A 1 84 ? -8.924 -11.949 -4.878 1.00 97.62 84 LEU A C 1
ATOM 620 O O . LEU A 1 84 ? -9.350 -13.067 -4.600 1.00 97.62 84 LEU A O 1
ATOM 624 N N . MET A 1 85 ? -8.127 -11.266 -4.054 1.00 97.25 85 MET A N 1
ATOM 625 C CA . MET A 1 85 ? -7.754 -11.716 -2.707 1.00 97.25 85 MET A CA 1
ATOM 626 C C . MET A 1 85 ? -8.851 -11.466 -1.657 1.00 97.25 85 MET A C 1
ATOM 628 O O . MET A 1 85 ? -8.671 -11.839 -0.499 1.00 97.25 85 MET A O 1
ATOM 632 N N . GLY A 1 86 ? -9.966 -10.824 -2.027 1.00 97.31 86 GLY A N 1
ATOM 633 C CA . GLY A 1 86 ? -11.031 -10.443 -1.096 1.00 97.31 86 GLY A CA 1
ATOM 634 C C . GLY A 1 86 ? -10.628 -9.339 -0.112 1.00 97.31 86 GLY A C 1
ATOM 635 O O . GLY A 1 86 ? -11.246 -9.211 0.942 1.00 97.31 86 GLY A O 1
ATOM 636 N N . LYS A 1 87 ? -9.586 -8.562 -0.424 1.00 97.62 87 LYS A N 1
ATOM 637 C CA . LYS A 1 87 ? -9.101 -7.456 0.408 1.00 97.62 87 LYS A CA 1
ATOM 638 C C . LYS A 1 87 ? -9.855 -6.172 0.056 1.00 97.62 87 LYS A C 1
ATOM 640 O O . LYS A 1 87 ? -9.980 -5.827 -1.119 1.00 97.62 87 LYS A O 1
ATOM 645 N N . VAL A 1 88 ? -10.344 -5.456 1.068 1.00 98.06 88 VAL A N 1
ATOM 646 C CA . VAL A 1 88 ? -10.978 -4.138 0.894 1.00 98.06 88 VAL A CA 1
ATOM 647 C C . VAL A 1 88 ? -9.890 -3.098 0.643 1.00 98.06 88 VAL A C 1
ATOM 649 O O . VAL A 1 88 ? -8.873 -3.107 1.333 1.00 98.06 88 VAL A O 1
ATOM 652 N N . TYR A 1 89 ? -10.086 -2.201 -0.324 1.00 97.50 89 TYR A N 1
ATOM 653 C CA . TYR A 1 89 ? -9.086 -1.195 -0.684 1.00 97.50 89 TYR A CA 1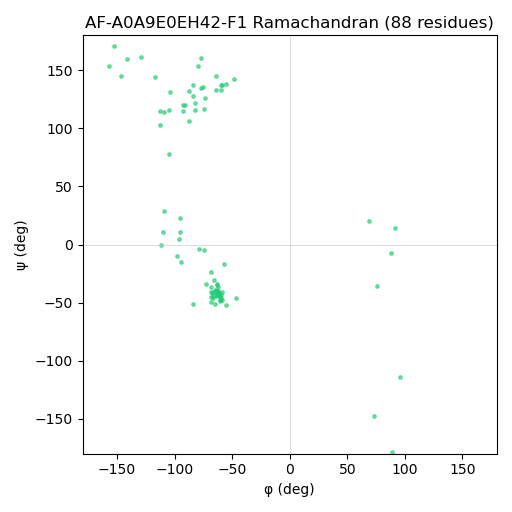
ATOM 654 C C . TYR A 1 89 ? -9.698 0.168 -1.019 1.00 97.50 89 TYR A C 1
ATOM 656 O O . TYR A 1 89 ? -10.881 0.256 -1.358 1.00 97.50 89 TYR A O 1
ATOM 664 N N . THR A 1 90 ? -8.871 1.212 -0.939 1.00 94.38 90 THR A N 1
ATOM 665 C CA . THR A 1 90 ? -9.167 2.581 -1.381 1.00 94.38 90 THR A CA 1
ATOM 666 C C . THR A 1 90 ? -7.932 3.283 -1.922 1.00 94.38 90 THR A C 1
ATOM 668 O O . THR A 1 90 ? -6.801 2.825 -1.636 1.00 94.38 90 THR A O 1
#

Mean predicted aligned error: 3.28 Å

Foldseek 3Di:
DPPDDAAEEEEEFAEQDPCRVQRVVQSVVVQVVCVVVPHRYHYHHDHHPVSSLVVLLPDPGQEYEYSYDDPPRPPCNVVVSCVVSVHHYD